Protein AF-A0A7S3K8J8-F1 (afdb_monomer)

Foldseek 3Di:
DPPPPDDLVVQLPQDQPPQDCVPQDDPLAQLVSQVVLCVSSVHDRDPQSHPPPPPPPPPPDDPDDDDPDPPDDDFAQEGEDELAAAHPVNLVSVLVRQQVYQHAEYEYYQRQQEPVNVVVSCVSVVVRPSYNYYYYYHHPHDDD

Radius of gyration: 17.25 Å; Cα contacts (8 Å, |Δi|>4): 173; chains: 1; bounding box: 33×32×59 Å

Mean predicted aligned error: 9.38 Å

pLDDT: mean 78.68, std 16.03, range [35.44, 92.69]

Organism: Euplotes crassus (NCBI:txid5936)

Solvent-accessible surface area (backbone atoms only — not comparable to full-atom values): 9056 Å² total; per-residue (Å²): 129,84,74,76,80,79,54,70,66,62,44,56,69,48,81,52,86,81,54,81,60,89,82,70,73,82,78,81,45,62,56,62,41,48,51,52,47,23,56,69,47,70,36,75,79,52,76,65,66,49,79,80,78,64,72,70,72,72,72,90,66,73,95,68,92,75,83,89,69,76,80,82,79,74,79,60,39,66,48,53,37,62,74,42,73,77,41,69,54,56,52,54,51,48,64,68,46,46,59,81,40,75,33,29,33,41,37,43,26,43,30,69,50,35,64,76,53,46,54,55,49,50,58,56,52,71,74,23,84,44,51,80,43,80,44,82,40,74,52,60,71,54,81,133

Secondary structure (DSSP, 8-state):
-------HHHHHTS--TT---TT----S-HHHHHHHHHHHTT-PPPGGGS------------S-----PPP------EEEEES----HHHHHHHHHHGGGSS--EEEEES----HHHHHHHHHHHHT-TT-SEEEEES------

Structure (mmCIF, N/CA/C/O backbone):
data_AF-A0A7S3K8J8-F1
#
_entry.id   AF-A0A7S3K8J8-F1
#
loop_
_atom_site.group_PDB
_atom_site.id
_atom_site.type_symbol
_atom_site.label_atom_id
_atom_site.label_alt_id
_atom_site.label_comp_id
_atom_site.label_asym_id
_atom_site.label_entity_id
_atom_site.label_seq_id
_atom_site.pdbx_PDB_ins_code
_atom_site.Cartn_x
_atom_site.Cartn_y
_atom_site.Cartn_z
_atom_site.occupancy
_atom_site.B_iso_or_equiv
_atom_site.auth_seq_id
_atom_site.auth_comp_id
_atom_site.auth_asym_id
_atom_site.auth_atom_id
_atom_site.pdbx_PDB_model_num
ATOM 1 N N . GLN A 1 1 ? 18.891 -9.559 17.160 1.00 35.44 1 GLN A N 1
ATOM 2 C CA . GLN A 1 1 ? 19.040 -10.140 15.808 1.00 35.44 1 GLN A CA 1
ATOM 3 C C . GLN A 1 1 ? 18.510 -9.127 14.805 1.00 35.44 1 GLN A C 1
ATOM 5 O O . GLN A 1 1 ? 17.353 -8.743 14.924 1.00 35.44 1 GLN A O 1
ATOM 10 N N . LEU A 1 2 ? 19.345 -8.652 13.875 1.00 40.50 2 LEU A N 1
ATOM 11 C CA . LEU A 1 2 ? 18.874 -7.877 12.722 1.00 40.50 2 LEU A CA 1
ATOM 12 C C . LEU A 1 2 ? 17.884 -8.773 11.968 1.00 40.50 2 LEU A C 1
ATOM 14 O O . LEU A 1 2 ? 18.288 -9.815 11.454 1.00 40.50 2 LEU A O 1
ATOM 18 N N . LYS A 1 3 ? 16.585 -8.441 12.002 1.00 47.81 3 LYS A N 1
ATOM 19 C CA . LYS A 1 3 ? 15.555 -9.151 11.226 1.00 47.81 3 LYS A CA 1
ATOM 20 C C . LYS A 1 3 ? 16.065 -9.219 9.788 1.00 47.81 3 LYS A C 1
ATOM 22 O O . LYS A 1 3 ? 16.313 -8.163 9.207 1.00 47.81 3 LYS A O 1
ATOM 27 N N . MET A 1 4 ? 16.260 -10.432 9.264 1.00 51.12 4 MET A N 1
ATOM 28 C CA . MET A 1 4 ? 16.664 -10.637 7.874 1.00 51.12 4 MET A CA 1
ATOM 29 C C . MET A 1 4 ? 15.755 -9.769 7.002 1.00 51.12 4 MET A C 1
ATOM 31 O O . MET A 1 4 ? 14.529 -9.809 7.149 1.00 51.12 4 MET A O 1
ATOM 35 N N . ILE A 1 5 ? 16.358 -8.899 6.194 1.00 57.72 5 ILE A N 1
ATOM 36 C CA . ILE A 1 5 ? 15.606 -8.084 5.249 1.00 57.72 5 ILE A CA 1
ATOM 37 C C . ILE A 1 5 ? 15.040 -9.079 4.242 1.00 57.72 5 ILE A C 1
ATOM 39 O O . ILE A 1 5 ? 15.778 -9.658 3.453 1.00 57.72 5 ILE A O 1
ATOM 43 N N . TRP A 1 6 ? 13.743 -9.335 4.367 1.00 65.62 6 TRP A N 1
ATOM 44 C CA . TRP A 1 6 ? 12.966 -10.174 3.469 1.00 65.62 6 TRP A CA 1
ATOM 45 C C . TRP A 1 6 ? 13.176 -9.765 2.007 1.00 65.62 6 TRP A C 1
ATOM 47 O O . TRP A 1 6 ? 13.344 -8.579 1.703 1.00 65.62 6 TRP A O 1
ATOM 57 N N . THR A 1 7 ? 13.168 -10.744 1.106 1.00 72.69 7 THR A N 1
ATOM 58 C CA . THR A 1 7 ? 13.390 -10.516 -0.323 1.00 72.69 7 THR A CA 1
ATOM 59 C C . THR A 1 7 ? 12.069 -10.453 -1.074 1.00 72.69 7 THR A C 1
ATOM 61 O O . THR A 1 7 ? 11.211 -11.300 -0.877 1.00 72.69 7 THR A O 1
ATOM 64 N N . PHE A 1 8 ? 11.936 -9.502 -2.006 1.00 73.44 8 PHE A N 1
ATOM 65 C CA . PHE A 1 8 ? 10.750 -9.299 -2.856 1.00 73.44 8 PHE A CA 1
ATOM 66 C C . PHE A 1 8 ? 10.078 -10.599 -3.346 1.00 73.44 8 PHE A C 1
ATOM 68 O O . PHE A 1 8 ? 8.857 -10.729 -3.369 1.00 73.44 8 PHE A O 1
ATOM 75 N N . GLN A 1 9 ? 10.904 -11.569 -3.733 1.00 80.12 9 GLN A N 1
ATOM 76 C CA . GLN A 1 9 ? 10.489 -12.840 -4.318 1.00 80.12 9 GLN A CA 1
ATOM 77 C C . GLN A 1 9 ? 9.763 -13.753 -3.318 1.00 80.12 9 GLN A C 1
ATOM 79 O O . GLN A 1 9 ? 8.873 -14.499 -3.717 1.00 80.12 9 GLN A O 1
ATOM 84 N N . GLU A 1 10 ? 10.101 -13.690 -2.028 1.00 82.94 10 GLU A N 1
ATOM 85 C CA . GLU A 1 10 ? 9.545 -14.577 -1.002 1.00 82.94 10 GLU A CA 1
ATOM 86 C C . GLU A 1 10 ? 8.048 -14.304 -0.759 1.00 82.94 10 GLU A C 1
ATOM 88 O O . GLU A 1 10 ? 7.240 -15.217 -0.874 1.00 82.94 10 GLU A O 1
ATOM 93 N N . ASN A 1 11 ? 7.634 -13.061 -0.500 1.00 83.50 11 ASN A N 1
ATOM 94 C CA . ASN A 1 11 ? 6.209 -12.667 -0.452 1.00 83.50 11 ASN A CA 1
ATOM 95 C C . ASN A 1 11 ? 5.536 -12.885 -1.795 1.00 83.50 11 ASN A C 1
ATOM 97 O O . ASN A 1 11 ? 4.427 -13.395 -1.774 1.00 83.50 11 ASN A O 1
ATOM 101 N N . ASP A 1 12 ? 6.137 -12.525 -2.935 1.00 84.62 12 ASP A N 1
ATOM 102 C CA . ASP A 1 12 ? 5.470 -12.699 -4.238 1.00 84.62 12 ASP A CA 1
ATOM 103 C C . ASP A 1 12 ? 5.152 -14.175 -4.542 1.00 84.62 12 AS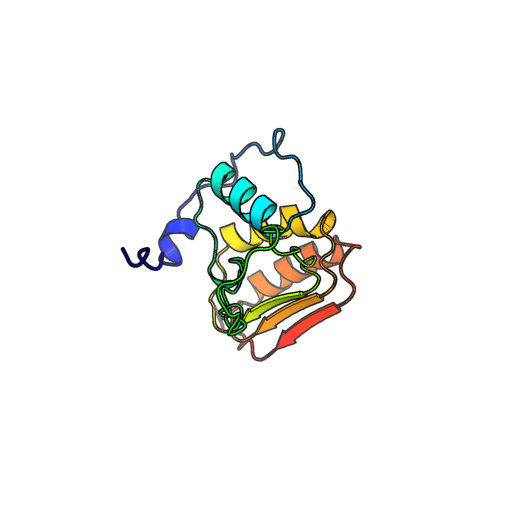P A C 1
ATOM 105 O O . ASP A 1 12 ? 4.197 -14.464 -5.264 1.00 84.62 12 ASP A O 1
ATOM 109 N N . SER A 1 13 ? 5.900 -15.111 -3.947 1.00 86.25 13 SER A N 1
ATOM 110 C CA . SER A 1 13 ? 5.641 -16.551 -4.058 1.00 86.25 13 SER A CA 1
ATOM 111 C C . SER A 1 13 ? 4.455 -17.051 -3.217 1.00 86.25 13 SER A C 1
ATOM 113 O O . SER A 1 13 ? 3.948 -18.146 -3.463 1.00 86.25 13 SER A O 1
ATOM 115 N N . VAL A 1 14 ? 3.974 -16.265 -2.245 1.00 86.88 14 VAL A N 1
ATOM 116 C CA . VAL A 1 14 ? 2.850 -16.652 -1.381 1.00 86.88 14 VAL A CA 1
ATOM 117 C C . VAL A 1 14 ? 1.528 -16.530 -2.144 1.00 86.88 14 VAL A C 1
ATOM 119 O O . VAL A 1 14 ? 1.183 -15.469 -2.674 1.00 86.88 14 VAL A O 1
ATOM 122 N N . ASN A 1 15 ? 0.736 -17.606 -2.160 1.00 86.88 15 ASN A N 1
ATOM 123 C CA . ASN A 1 15 ? -0.611 -17.579 -2.728 1.00 86.88 15 ASN A CA 1
ATOM 124 C C . ASN A 1 15 ? -1.598 -16.920 -1.752 1.00 86.88 15 ASN A C 1
ATOM 126 O O . ASN A 1 15 ? -2.117 -17.553 -0.837 1.00 86.88 15 ASN A O 1
ATOM 130 N N . THR A 1 16 ? -1.894 -15.642 -1.978 1.00 88.00 16 THR A N 1
ATOM 131 C CA . THR A 1 16 ? -2.850 -14.882 -1.161 1.00 88.00 16 THR A CA 1
ATOM 132 C C . THR A 1 16 ? -4.279 -14.910 -1.706 1.00 88.00 16 THR A C 1
ATOM 134 O O . THR A 1 16 ? -5.155 -14.255 -1.142 1.00 88.00 16 THR A O 1
ATOM 137 N N . ASN A 1 17 ? -4.549 -15.579 -2.832 1.00 84.44 17 ASN A N 1
ATOM 138 C CA . ASN A 1 17 ? -5.869 -15.554 -3.483 1.00 84.44 17 ASN A CA 1
ATOM 139 C C . ASN A 1 17 ? -6.925 -16.372 -2.739 1.00 84.44 17 ASN A C 1
ATOM 141 O O . ASN A 1 17 ? -8.101 -16.034 -2.809 1.00 84.44 17 ASN A O 1
ATOM 145 N N . GLU A 1 18 ? -6.497 -17.390 -2.002 1.00 82.50 18 GLU A N 1
ATOM 146 C CA . GLU A 1 18 ? -7.371 -18.296 -1.248 1.00 82.50 18 GLU A CA 1
ATOM 147 C C . GLU A 1 18 ? -7.548 -17.865 0.217 1.00 82.50 18 GLU A C 1
ATOM 149 O O . GLU A 1 18 ? -8.259 -18.509 0.987 1.00 82.50 18 GLU A O 1
ATOM 154 N N . VAL A 1 19 ? -6.910 -16.762 0.621 1.00 86.25 19 VAL A N 1
ATOM 155 C CA . VAL A 1 19 ? -6.955 -16.269 1.999 1.00 86.25 19 VAL A CA 1
ATOM 156 C C . VAL A 1 19 ? -8.327 -15.668 2.286 1.00 86.25 19 VAL A C 1
ATOM 158 O O . VAL A 1 19 ? -8.727 -14.669 1.688 1.00 86.25 19 VAL A O 1
ATOM 161 N N . ASN A 1 20 ? -9.027 -16.252 3.257 1.00 83.88 20 ASN A N 1
ATOM 162 C CA . ASN A 1 20 ? -10.288 -15.722 3.750 1.00 83.88 20 ASN A CA 1
ATOM 163 C C . ASN A 1 20 ? -10.043 -14.616 4.789 1.00 83.88 20 ASN A C 1
ATOM 165 O O . ASN A 1 20 ? -9.506 -14.864 5.868 1.00 83.88 20 ASN A O 1
ATOM 169 N N . LEU A 1 21 ? -10.482 -13.398 4.473 1.00 85.25 21 LEU A N 1
ATOM 170 C CA . LEU A 1 21 ? -10.341 -12.220 5.333 1.00 85.25 21 LEU A CA 1
ATOM 171 C C . LEU A 1 21 ? -11.603 -11.905 6.152 1.00 85.25 21 LEU A C 1
ATOM 173 O O . LEU A 1 21 ? -11.646 -10.874 6.815 1.00 85.25 21 LEU A O 1
ATOM 177 N N . ALA A 1 22 ? -12.617 -12.779 6.160 1.00 79.88 22 ALA A N 1
ATOM 178 C CA . ALA A 1 22 ? -13.898 -12.542 6.839 1.00 79.88 22 ALA A CA 1
ATOM 179 C C . ALA A 1 22 ? -13.784 -12.306 8.361 1.00 79.88 22 ALA A C 1
ATOM 181 O O . ALA A 1 22 ? -14.706 -11.769 8.965 1.00 79.88 22 ALA A O 1
ATOM 182 N N . GLY A 1 23 ? -12.663 -12.683 8.986 1.00 76.75 23 GLY A N 1
ATOM 183 C CA . GLY A 1 23 ? -12.386 -12.427 10.405 1.00 76.75 23 GLY A CA 1
ATOM 184 C C . GLY A 1 23 ? -11.583 -11.154 10.688 1.00 76.75 23 GLY A C 1
ATOM 185 O O . GLY A 1 23 ? -11.342 -10.832 11.850 1.00 76.75 23 GLY A O 1
ATOM 186 N N . PHE A 1 24 ? -11.128 -10.439 9.658 1.00 88.31 24 PHE A N 1
ATOM 187 C CA . PHE A 1 24 ? -10.333 -9.235 9.845 1.00 88.31 24 PHE A CA 1
ATOM 188 C C . PHE A 1 24 ? -11.228 -8.048 10.214 1.00 88.31 24 PHE A C 1
ATOM 190 O O . PHE A 1 24 ? -12.114 -7.662 9.453 1.00 88.31 24 PHE A O 1
ATOM 197 N N . LYS A 1 25 ? -10.965 -7.441 11.375 1.00 86.00 25 LYS A N 1
ATOM 198 C CA . LYS A 1 25 ? -11.607 -6.201 11.815 1.00 86.00 25 LYS A CA 1
ATOM 199 C C . LYS A 1 25 ? -10.543 -5.141 12.051 1.00 86.00 25 LYS A C 1
ATOM 201 O O . LYS A 1 25 ? -9.639 -5.351 12.856 1.00 86.00 25 LYS A O 1
ATOM 206 N N . GLN A 1 26 ? -10.677 -4.011 11.365 1.00 84.50 26 GLN A N 1
ATOM 207 C CA . GLN A 1 26 ? -9.760 -2.891 11.532 1.00 84.50 26 GLN A CA 1
ATOM 208 C C . GLN A 1 26 ? -9.871 -2.287 12.930 1.00 84.50 26 GLN A C 1
ATOM 210 O O . GLN A 1 26 ? -10.960 -2.154 13.495 1.00 84.50 26 GLN A O 1
ATOM 215 N N . THR A 1 27 ? -8.719 -1.920 13.476 1.00 87.38 27 THR A N 1
ATOM 216 C CA . THR A 1 27 ? -8.576 -1.287 14.789 1.00 87.38 27 THR A CA 1
ATOM 217 C C . THR A 1 27 ? -8.503 0.233 14.683 1.00 87.38 27 THR A C 1
ATOM 219 O O . THR A 1 27 ? -8.631 0.919 15.694 1.00 87.38 27 THR A O 1
ATOM 222 N N . GLY A 1 28 ? -8.278 0.764 13.475 1.00 83.25 28 GLY A N 1
ATOM 223 C CA . GLY A 1 28 ? -8.025 2.184 13.229 1.00 83.25 28 GLY A CA 1
ATOM 224 C C . GLY A 1 28 ? -6.559 2.573 13.439 1.00 83.25 28 GLY A C 1
ATOM 225 O O . GLY A 1 28 ? -6.149 3.670 13.060 1.00 83.25 28 GLY A O 1
ATOM 226 N N . ASN A 1 29 ? -5.740 1.671 13.988 1.00 87.50 29 ASN A N 1
ATOM 227 C CA . ASN A 1 29 ? -4.295 1.823 14.024 1.00 87.50 29 ASN A CA 1
ATOM 228 C C . ASN A 1 29 ? -3.697 1.175 12.772 1.00 87.50 29 ASN A C 1
ATOM 230 O O . ASN A 1 29 ? -3.554 -0.044 12.698 1.00 87.50 29 ASN A O 1
ATOM 234 N N . PHE A 1 30 ? -3.305 2.014 11.810 1.00 89.19 30 PHE A N 1
ATOM 235 C CA . PHE A 1 30 ? -2.811 1.577 10.503 1.00 89.19 30 PHE A CA 1
ATOM 236 C C . PHE A 1 30 ? -1.710 0.510 10.591 1.00 89.19 30 PHE A C 1
ATOM 238 O O . PHE A 1 30 ? -1.769 -0.486 9.880 1.00 89.19 30 PHE A O 1
ATOM 245 N N . HIS A 1 31 ? -0.727 0.672 11.481 1.00 90.19 31 HIS A N 1
ATOM 246 C CA . HIS A 1 31 ? 0.376 -0.286 11.587 1.00 90.19 31 HIS A CA 1
ATOM 247 C C . HIS A 1 31 ? -0.069 -1.627 12.179 1.00 90.19 31 HIS A C 1
ATOM 249 O O . HIS A 1 31 ? 0.339 -2.672 11.674 1.00 90.19 31 HIS A O 1
ATOM 255 N N . LYS A 1 32 ? -0.950 -1.618 13.189 1.00 91.00 32 LYS A N 1
ATOM 256 C CA . LYS A 1 32 ? -1.541 -2.857 13.726 1.00 91.00 32 LYS A CA 1
ATOM 257 C C . LYS A 1 32 ? -2.386 -3.569 12.672 1.00 91.00 32 LYS A C 1
ATOM 259 O O . LYS A 1 32 ? -2.324 -4.790 12.553 1.00 91.00 32 LYS A O 1
ATOM 264 N N . ASP A 1 33 ? -3.132 -2.803 11.885 1.00 91.81 33 ASP A N 1
ATOM 265 C CA . ASP A 1 33 ? -3.989 -3.328 10.826 1.00 91.81 33 ASP A CA 1
ATOM 266 C C . ASP A 1 33 ? -3.155 -3.933 9.678 1.00 91.81 33 ASP A C 1
ATOM 268 O O . ASP A 1 33 ? -3.476 -5.021 9.195 1.00 91.81 33 ASP A O 1
ATOM 272 N N . VAL A 1 34 ? -2.029 -3.302 9.313 1.00 92.50 34 VAL A N 1
ATOM 273 C CA . VAL A 1 34 ? -1.009 -3.862 8.404 1.00 92.50 34 VAL A CA 1
ATOM 274 C C . VAL A 1 34 ? -0.449 -5.176 8.936 1.00 92.50 34 VAL A C 1
ATOM 276 O O . VAL A 1 34 ? -0.421 -6.171 8.215 1.00 92.50 34 VAL A O 1
ATOM 279 N N . GLU A 1 35 ? -0.010 -5.217 10.191 1.00 92.31 35 GLU A N 1
ATOM 280 C CA . GLU A 1 35 ? 0.555 -6.436 10.772 1.00 92.31 35 GLU A CA 1
ATOM 281 C C . GLU A 1 35 ? -0.462 -7.580 10.803 1.00 92.31 35 GLU A C 1
ATOM 283 O O . GLU A 1 35 ? -0.139 -8.714 10.438 1.00 92.31 35 GLU A O 1
ATOM 288 N N . ALA A 1 36 ? -1.703 -7.281 11.185 1.00 92.69 36 ALA A N 1
ATOM 289 C CA . ALA A 1 36 ? -2.781 -8.255 11.241 1.00 92.69 36 ALA A CA 1
ATOM 290 C C . ALA A 1 36 ? -3.126 -8.814 9.853 1.00 92.69 36 ALA A C 1
ATOM 292 O O . ALA A 1 36 ? -3.219 -10.035 9.701 1.00 92.69 36 ALA A O 1
ATOM 293 N N . ILE A 1 37 ? -3.260 -7.964 8.829 1.00 92.50 37 ILE A N 1
ATOM 294 C CA . ILE A 1 37 ? -3.594 -8.443 7.484 1.00 92.50 37 ILE A CA 1
ATOM 295 C C . ILE A 1 37 ? -2.436 -9.210 6.842 1.00 92.50 37 ILE A C 1
ATOM 297 O O . ILE A 1 37 ? -2.662 -10.252 6.228 1.00 92.50 37 ILE A O 1
ATOM 301 N N . CYS A 1 38 ? -1.192 -8.762 7.039 1.00 91.81 38 CYS A N 1
ATOM 302 C CA . CYS A 1 38 ? -0.014 -9.477 6.556 1.00 91.81 38 CYS A CA 1
ATOM 303 C C . CYS A 1 38 ? 0.085 -10.864 7.202 1.00 91.81 38 CYS A C 1
ATOM 305 O O . CYS A 1 38 ? 0.341 -11.846 6.506 1.00 91.81 38 CYS A O 1
ATOM 307 N N . LYS A 1 39 ? -0.208 -10.972 8.506 1.00 91.75 39 LYS A N 1
ATOM 308 C CA . LYS A 1 39 ? -0.261 -12.257 9.214 1.00 91.75 39 LYS A CA 1
ATOM 309 C C . LYS A 1 39 ? -1.336 -13.186 8.644 1.00 91.75 39 LYS A C 1
ATOM 311 O O . LYS A 1 39 ? -1.053 -14.361 8.443 1.00 91.75 39 LYS A O 1
ATOM 316 N N . LEU A 1 40 ? -2.537 -12.677 8.358 1.00 91.94 40 LEU A N 1
ATOM 317 C CA . LEU A 1 40 ? -3.610 -13.471 7.739 1.00 91.94 40 LEU A CA 1
ATOM 318 C C . LEU A 1 40 ? -3.231 -13.951 6.334 1.00 91.94 40 LEU A C 1
ATOM 320 O O . LEU A 1 40 ? -3.489 -15.096 5.977 1.00 91.94 40 LEU A O 1
ATOM 324 N N . MET A 1 41 ? -2.577 -13.090 5.556 1.00 91.69 41 MET A N 1
ATOM 325 C CA . MET A 1 41 ? -2.098 -13.407 4.211 1.00 91.69 41 MET A CA 1
ATOM 326 C C . MET A 1 41 ? -0.817 -14.251 4.194 1.00 91.69 41 MET A C 1
ATOM 328 O O . MET A 1 41 ? -0.352 -14.606 3.116 1.00 91.69 41 MET A O 1
ATOM 332 N N . SER A 1 42 ? -0.249 -14.584 5.359 1.00 90.50 42 SER A N 1
ATOM 333 C CA . SER A 1 42 ? 1.038 -15.283 5.488 1.00 90.50 42 SER A CA 1
ATOM 334 C C . SER A 1 42 ? 2.182 -14.603 4.722 1.00 90.50 42 SER A C 1
ATOM 336 O O . SER A 1 42 ? 3.063 -15.268 4.184 1.00 90.50 42 SER A O 1
ATOM 338 N N . ILE A 1 43 ? 2.173 -13.268 4.681 1.00 91.12 43 ILE A N 1
ATOM 339 C CA . ILE A 1 43 ? 3.209 -12.441 4.045 1.00 91.12 43 ILE A CA 1
ATOM 340 C C . ILE A 1 43 ? 3.941 -11.615 5.104 1.00 91.12 43 ILE A C 1
ATOM 342 O O . ILE A 1 43 ? 3.408 -11.304 6.172 1.00 91.12 43 ILE A O 1
ATOM 346 N N . GLN A 1 44 ? 5.173 -11.215 4.811 1.00 89.69 44 GLN A N 1
ATOM 347 C CA . GLN A 1 44 ? 5.918 -10.294 5.657 1.00 89.69 44 GLN A CA 1
ATOM 348 C C . GLN A 1 44 ? 5.508 -8.844 5.417 1.00 89.69 44 GLN A C 1
ATOM 350 O O . GLN A 1 44 ? 5.263 -8.428 4.286 1.00 89.69 44 GLN A O 1
ATOM 355 N N . VAL A 1 45 ? 5.519 -8.044 6.487 1.00 89.62 45 VAL A N 1
ATOM 356 C CA . VAL A 1 45 ? 5.250 -6.606 6.395 1.00 89.62 45 VAL A CA 1
ATOM 357 C C . VAL A 1 45 ? 6.351 -5.916 5.599 1.00 89.62 45 VAL A C 1
ATOM 359 O O . VAL A 1 45 ? 7.525 -5.916 6.003 1.00 89.62 45 VAL A O 1
ATOM 362 N N . HIS A 1 46 ? 5.943 -5.277 4.509 1.00 87.69 46 HIS A N 1
ATOM 363 C CA . HIS A 1 46 ? 6.808 -4.499 3.639 1.00 87.69 46 HIS A CA 1
ATOM 364 C C . HIS A 1 46 ? 7.487 -3.344 4.395 1.00 87.69 46 HIS A C 1
ATOM 366 O O . HIS A 1 46 ? 6.810 -2.658 5.165 1.00 87.69 46 HIS A O 1
ATOM 372 N N . PRO A 1 47 ? 8.788 -3.062 4.172 1.00 84.69 47 PRO A N 1
ATOM 373 C CA . PRO A 1 47 ? 9.511 -2.011 4.893 1.00 84.69 47 PRO A CA 1
ATOM 374 C C . PRO A 1 47 ? 8.826 -0.639 4.856 1.00 84.69 47 PRO A C 1
ATOM 376 O O . PRO A 1 47 ? 8.738 0.019 5.886 1.00 84.69 47 PRO A O 1
ATOM 379 N N . ALA A 1 48 ? 8.257 -0.252 3.710 1.00 84.88 48 ALA A N 1
ATOM 380 C CA . ALA A 1 48 ? 7.545 1.023 3.554 1.00 84.88 48 ALA A CA 1
ATOM 381 C C . ALA A 1 48 ? 6.234 1.140 4.364 1.00 84.88 48 ALA A C 1
ATOM 383 O O . ALA A 1 48 ? 5.694 2.233 4.495 1.00 84.88 48 ALA A O 1
ATOM 384 N N . LEU A 1 49 ? 5.707 0.027 4.884 1.00 87.62 49 LEU A N 1
ATOM 385 C CA . LEU A 1 49 ? 4.497 0.000 5.714 1.00 87.62 49 LEU A CA 1
ATOM 386 C C . LEU A 1 49 ? 4.805 -0.164 7.208 1.00 87.62 49 LEU A C 1
ATOM 388 O O . LEU A 1 49 ? 3.900 -0.075 8.044 1.00 87.62 49 LEU A O 1
ATOM 392 N N . ARG A 1 50 ? 6.073 -0.405 7.557 1.00 85.12 50 ARG A N 1
ATOM 393 C CA . ARG A 1 50 ? 6.501 -0.476 8.953 1.00 85.12 50 ARG A CA 1
ATOM 394 C C . ARG A 1 50 ? 6.471 0.928 9.559 1.00 85.12 50 ARG A C 1
ATOM 396 O O . ARG A 1 50 ? 6.742 1.898 8.849 1.00 85.12 50 ARG A O 1
ATOM 403 N N . PRO A 1 51 ? 6.163 1.052 10.858 1.00 78.00 51 PRO A N 1
ATOM 404 C CA . PRO A 1 51 ? 6.340 2.317 11.550 1.00 78.00 51 PRO A CA 1
ATOM 405 C C . PRO A 1 51 ? 7.787 2.766 11.370 1.00 78.00 51 PRO A C 1
ATOM 407 O O . PRO A 1 51 ? 8.720 1.989 11.603 1.00 78.00 51 PRO A O 1
ATOM 410 N N . VAL A 1 52 ? 7.977 4.008 10.922 1.00 67.81 52 VAL A N 1
ATOM 411 C CA . VAL A 1 52 ? 9.318 4.575 10.900 1.00 67.81 52 VAL A CA 1
ATOM 412 C C . VAL A 1 52 ? 9.672 4.848 12.348 1.00 67.81 52 VAL A C 1
ATOM 414 O O . VAL A 1 52 ? 9.166 5.791 12.953 1.00 67.81 52 VAL A O 1
ATOM 417 N N . LEU A 1 53 ? 10.517 3.984 12.900 1.00 54.06 53 LEU A N 1
ATOM 418 C CA . LEU A 1 53 ? 11.224 4.230 14.144 1.00 54.06 53 LEU A CA 1
ATOM 419 C C . LEU A 1 53 ? 12.259 5.324 13.858 1.00 54.06 53 LEU A C 1
ATOM 421 O O . LEU A 1 53 ? 13.458 5.070 13.871 1.00 54.06 53 LEU A O 1
ATOM 425 N N . TRP A 1 54 ? 11.810 6.538 13.526 1.00 42.47 54 TRP A N 1
ATOM 426 C CA . TRP A 1 54 ? 12.617 7.683 13.905 1.00 42.47 54 TRP A CA 1
ATOM 427 C C . TRP A 1 54 ? 12.715 7.540 15.405 1.00 42.47 54 TRP A C 1
ATOM 429 O O . TRP A 1 54 ? 11.682 7.413 16.070 1.00 42.47 54 TRP A O 1
ATOM 439 N N . GLU A 1 55 ? 13.947 7.408 15.889 1.00 41.31 55 GLU A N 1
ATOM 440 C CA . GLU A 1 55 ? 14.267 7.632 17.282 1.00 41.31 55 GLU A CA 1
ATOM 441 C C . GLU A 1 55 ? 13.354 8.769 17.720 1.00 41.31 55 GLU A C 1
ATOM 443 O O . GLU A 1 55 ? 13.437 9.880 17.196 1.00 41.31 55 GLU A O 1
ATOM 448 N N . VAL A 1 56 ? 12.384 8.453 18.584 1.00 42.59 56 VAL A N 1
ATOM 449 C CA . VAL A 1 56 ? 11.879 9.462 19.499 1.00 42.59 56 VAL A CA 1
ATOM 450 C C . VAL A 1 56 ? 13.181 10.028 20.023 1.00 42.59 56 VAL A C 1
ATOM 452 O O . VAL A 1 56 ? 13.916 9.262 20.655 1.00 42.59 56 VAL A O 1
ATOM 455 N N . GLU A 1 57 ? 13.554 11.246 19.601 1.00 39.62 57 GLU A N 1
ATOM 456 C CA . GLU A 1 57 ? 14.633 11.993 20.232 1.00 39.62 57 GLU A CA 1
ATOM 457 C C . GLU A 1 57 ? 14.352 11.757 21.694 1.00 39.62 57 GLU A C 1
ATOM 459 O O . GLU A 1 57 ? 13.285 12.165 22.155 1.00 39.62 57 GLU A O 1
ATOM 464 N N . LYS A 1 58 ? 15.168 10.920 22.353 1.00 37.97 58 LYS A N 1
ATOM 465 C CA . LYS A 1 58 ? 14.976 10.652 23.767 1.00 37.97 58 LYS A CA 1
ATOM 466 C C . LYS A 1 58 ? 15.004 12.055 24.326 1.00 37.97 58 LYS A C 1
ATOM 468 O O . LYS A 1 58 ? 16.064 12.676 24.213 1.00 37.97 58 LYS A O 1
ATOM 473 N N . PRO A 1 59 ? 13.879 12.607 24.803 1.00 42.94 59 PRO A N 1
ATOM 474 C CA . PRO A 1 59 ? 13.997 13.891 25.427 1.00 42.94 59 PRO A CA 1
ATOM 475 C C . PRO A 1 59 ? 14.922 13.571 26.602 1.00 42.94 59 PRO A C 1
ATOM 477 O O . PRO A 1 59 ? 14.731 12.554 27.279 1.00 42.94 59 PRO A O 1
ATOM 480 N N . GLU A 1 60 ? 16.033 14.294 26.710 1.00 44.59 60 GLU A N 1
ATOM 481 C CA . GLU A 1 60 ? 16.952 14.176 27.835 1.00 44.59 60 GLU A CA 1
ATOM 482 C C . GLU A 1 60 ? 16.153 14.564 29.087 1.00 44.59 60 GLU A C 1
ATOM 484 O O . GLU A 1 60 ? 16.175 15.703 29.537 1.00 44.59 60 GLU A O 1
ATOM 489 N N . PHE A 1 61 ? 15.333 13.644 29.591 1.00 42.72 61 PHE A N 1
ATOM 490 C CA . PHE A 1 61 ? 14.565 13.817 30.803 1.00 42.72 61 PHE A CA 1
ATOM 491 C C . PHE A 1 61 ? 15.394 13.227 31.921 1.00 42.72 61 PHE A C 1
ATOM 493 O O . PHE A 1 61 ? 15.662 12.023 31.974 1.00 42.72 61 PHE A O 1
ATOM 500 N N . ASN A 1 62 ? 15.816 14.142 32.788 1.00 45.03 62 ASN A N 1
ATOM 501 C CA . ASN A 1 62 ? 16.241 13.858 34.140 1.00 45.03 62 ASN A CA 1
ATOM 502 C C . ASN A 1 62 ? 15.335 12.788 34.758 1.00 45.03 62 ASN A C 1
ATOM 504 O O . ASN A 1 62 ? 14.112 12.836 34.636 1.00 45.03 62 ASN A O 1
ATOM 508 N N . LEU A 1 63 ? 15.981 11.822 35.404 1.00 47.91 63 LEU A N 1
ATOM 509 C CA . LEU A 1 63 ? 15.370 10.763 36.194 1.00 47.91 63 LEU A CA 1
ATOM 510 C C . LEU A 1 63 ? 14.674 11.354 37.424 1.00 47.91 63 LEU A C 1
ATOM 512 O O . LEU A 1 63 ? 15.214 11.250 38.517 1.00 47.91 63 LEU A O 1
ATOM 516 N N . GLU A 1 64 ? 13.495 11.945 37.265 1.00 50.53 64 GLU A N 1
ATOM 517 C CA . GLU A 1 64 ? 12.549 12.117 38.366 1.00 50.53 64 GLU A CA 1
ATOM 518 C C . GLU A 1 64 ? 11.141 11.772 37.865 1.00 50.53 64 GLU A C 1
ATOM 520 O O . GLU A 1 64 ? 10.712 12.179 36.789 1.00 50.53 64 GLU A O 1
ATOM 525 N N . GLU A 1 65 ? 10.513 10.884 38.626 1.00 64.00 65 GLU A N 1
ATOM 526 C CA . GLU A 1 65 ? 9.241 10.195 38.429 1.00 64.00 65 GLU A CA 1
ATOM 527 C C . GLU A 1 65 ? 8.121 11.059 37.829 1.00 64.00 65 GLU A C 1
ATOM 529 O O . GLU A 1 65 ? 7.769 12.077 38.407 1.00 64.00 65 GLU A O 1
ATOM 534 N N . GLU A 1 66 ? 7.485 10.597 36.745 1.00 46.56 66 GLU A N 1
ATOM 535 C CA . GLU A 1 66 ? 6.049 10.807 36.505 1.00 46.56 66 GLU A CA 1
ATOM 536 C C . GLU A 1 66 ? 5.541 9.886 35.378 1.00 46.56 66 GLU A C 1
ATOM 538 O O . GLU A 1 66 ? 6.171 9.738 34.331 1.00 46.56 66 GLU A O 1
ATOM 543 N N . ASP A 1 67 ? 4.421 9.214 35.655 1.00 47.25 67 ASP A N 1
ATOM 544 C CA . ASP A 1 67 ? 3.579 8.373 34.795 1.00 47.25 67 ASP A CA 1
ATOM 545 C C . ASP A 1 67 ? 4.026 8.167 33.336 1.00 47.25 67 ASP A C 1
ATOM 547 O O . ASP A 1 67 ? 3.866 9.032 32.471 1.00 47.25 67 ASP A O 1
ATOM 551 N N . ALA A 1 68 ? 4.465 6.940 33.031 1.00 50.56 68 ALA A N 1
ATOM 552 C CA . ALA A 1 68 ? 4.688 6.451 31.674 1.00 50.56 68 ALA A CA 1
ATOM 553 C C . ALA A 1 68 ? 3.369 6.403 30.877 1.00 50.56 68 ALA A C 1
ATOM 555 O O . ALA A 1 68 ? 2.768 5.345 30.683 1.00 50.56 68 ALA A O 1
ATOM 556 N N . LYS A 1 69 ? 2.901 7.560 30.401 1.00 53.69 69 LYS A N 1
ATOM 557 C CA . LYS A 1 69 ? 1.866 7.643 29.372 1.00 53.69 69 LYS A CA 1
ATOM 558 C C . LYS A 1 69 ? 2.417 6.978 28.116 1.00 53.69 69 LYS A C 1
ATOM 560 O O . LYS A 1 69 ? 3.453 7.395 27.599 1.00 53.69 69 LYS A O 1
ATOM 565 N N . GLU A 1 70 ? 1.736 5.932 27.644 1.00 55.00 70 GLU A N 1
ATOM 566 C CA . GLU A 1 70 ? 2.042 5.332 26.346 1.00 55.00 70 GLU A CA 1
ATOM 567 C C . GLU A 1 70 ? 2.116 6.447 25.289 1.00 55.00 70 GLU A C 1
ATOM 569 O O . GLU A 1 70 ? 1.244 7.323 25.271 1.00 55.00 70 GLU A O 1
ATOM 574 N N . PRO A 1 71 ? 3.151 6.459 24.432 1.00 56.25 71 PRO A N 1
ATOM 575 C CA . PRO A 1 71 ? 3.308 7.504 23.434 1.00 56.25 71 PRO A CA 1
ATOM 576 C C . PRO A 1 71 ? 2.060 7.559 22.550 1.00 56.25 71 PRO A C 1
ATOM 578 O O . PRO A 1 71 ? 1.646 6.554 21.969 1.00 56.25 71 PRO A O 1
ATOM 581 N N . GLU A 1 72 ? 1.458 8.744 22.456 1.00 59.09 72 GLU A N 1
ATOM 582 C CA . GLU A 1 72 ? 0.246 8.970 21.676 1.00 59.09 72 GLU A CA 1
ATOM 583 C C . GLU A 1 72 ? 0.528 8.680 20.194 1.00 59.09 72 GLU A C 1
ATOM 585 O O . GLU A 1 72 ? 1.256 9.404 19.506 1.00 59.09 72 GLU A O 1
ATOM 590 N N . VAL A 1 73 ? -0.017 7.568 19.697 1.00 65.62 73 VAL A N 1
ATOM 591 C CA . VAL A 1 73 ? 0.171 7.142 18.309 1.00 65.62 73 VAL A CA 1
ATOM 592 C C . VAL A 1 73 ? -0.634 8.067 17.404 1.00 65.62 73 VAL A C 1
ATOM 594 O O . VAL A 1 73 ? -1.852 7.932 17.279 1.00 65.62 73 VAL A O 1
ATOM 597 N N . LYS A 1 74 ? 0.051 9.004 16.741 1.00 74.56 74 LYS A N 1
ATOM 598 C CA . LYS A 1 74 ? -0.575 9.872 15.738 1.00 74.56 74 LYS A CA 1
ATOM 599 C C . LYS A 1 74 ? -1.170 9.029 14.598 1.00 74.56 74 LYS A C 1
ATOM 601 O O . LYS A 1 74 ? -0.520 8.086 14.136 1.00 74.56 74 LYS A O 1
ATOM 606 N N . PRO A 1 75 ? -2.374 9.367 14.103 1.00 82.75 75 PRO A N 1
ATOM 607 C CA . PRO A 1 75 ? -2.982 8.659 12.985 1.00 82.75 75 PRO A CA 1
ATOM 608 C C . PRO A 1 75 ? -2.121 8.780 11.724 1.00 82.75 75 PRO A C 1
ATOM 610 O O . PRO A 1 75 ? -1.657 9.865 11.368 1.00 82.75 75 PRO A O 1
ATOM 613 N N . VAL A 1 76 ? -1.939 7.665 11.014 1.00 86.88 76 VAL A N 1
ATOM 614 C CA . VAL A 1 76 ? -1.206 7.644 9.743 1.00 86.88 76 VAL A CA 1
ATOM 615 C C . VAL A 1 76 ? -2.105 8.210 8.647 1.00 86.88 76 VAL A C 1
ATOM 617 O O . VAL A 1 76 ? -3.010 7.539 8.162 1.00 86.88 76 VAL A O 1
ATOM 620 N N . THR A 1 77 ? -1.860 9.458 8.256 1.00 90.50 77 THR A N 1
ATOM 621 C CA . THR A 1 77 ? -2.603 10.139 7.181 1.00 90.50 77 THR A CA 1
ATOM 622 C C . THR A 1 77 ? -1.875 10.101 5.836 1.00 90.50 77 THR A C 1
ATOM 624 O O . THR A 1 77 ? -2.495 10.318 4.792 1.00 90.50 77 THR A O 1
ATOM 627 N N . VAL A 1 78 ? -0.572 9.800 5.842 1.00 90.56 78 VAL A N 1
ATOM 628 C CA . VAL A 1 78 ? 0.293 9.770 4.657 1.00 90.56 78 VAL A CA 1
ATOM 629 C C . VAL A 1 78 ? 1.077 8.464 4.623 1.00 90.56 78 VAL A C 1
ATOM 631 O O . VAL A 1 78 ? 1.813 8.164 5.561 1.00 90.56 78 VAL A O 1
ATOM 634 N N . VAL A 1 79 ? 0.980 7.725 3.519 1.00 90.25 79 VAL A N 1
ATOM 635 C CA . VAL A 1 79 ? 1.780 6.518 3.269 1.00 90.25 79 VAL A CA 1
ATOM 636 C C . VAL A 1 79 ? 2.732 6.780 2.109 1.00 90.25 79 VAL A C 1
ATOM 638 O O . VAL A 1 79 ? 2.324 7.268 1.054 1.00 90.25 79 VAL A O 1
ATOM 641 N N . LYS A 1 80 ? 4.018 6.479 2.305 1.00 90.56 80 LYS A N 1
ATOM 642 C CA . LYS A 1 80 ? 5.069 6.712 1.309 1.00 90.56 80 LYS A CA 1
ATOM 643 C C . LYS A 1 80 ? 5.778 5.407 0.983 1.00 90.56 80 LYS A C 1
ATOM 645 O O . LYS A 1 80 ? 6.465 4.842 1.827 1.00 90.56 80 LYS A O 1
ATOM 650 N N . PHE A 1 81 ? 5.680 4.983 -0.264 1.00 89.19 81 PHE A N 1
ATOM 651 C CA . PHE A 1 81 ? 6.545 3.971 -0.838 1.00 89.19 81 PHE A CA 1
ATOM 652 C C . PHE A 1 81 ? 7.680 4.690 -1.555 1.00 89.19 81 PHE A C 1
ATOM 654 O O . PHE A 1 81 ? 7.522 5.126 -2.687 1.00 89.19 81 PHE A O 1
ATOM 661 N N . GLU A 1 82 ? 8.830 4.849 -0.911 1.00 87.12 82 GLU A N 1
ATOM 662 C CA . GLU A 1 82 ? 9.977 5.544 -1.505 1.00 87.12 82 GLU A CA 1
ATOM 663 C C . GLU A 1 82 ? 11.176 4.609 -1.618 1.00 87.12 82 GLU A C 1
ATOM 665 O O . GLU A 1 82 ? 11.573 4.030 -0.613 1.00 87.12 82 GLU A O 1
ATOM 670 N N . ARG A 1 83 ? 11.757 4.461 -2.818 1.00 82.94 83 ARG A N 1
ATOM 671 C CA . ARG A 1 83 ? 12.963 3.644 -3.092 1.00 82.94 83 ARG A CA 1
ATOM 672 C C . ARG A 1 83 ? 12.832 2.157 -2.738 1.00 82.94 83 ARG A C 1
ATOM 674 O O . ARG A 1 83 ? 13.830 1.446 -2.670 1.00 82.94 83 ARG A O 1
ATOM 681 N N . HIS A 1 84 ? 11.612 1.683 -2.515 1.00 79.19 84 HIS A N 1
ATOM 682 C CA . HIS A 1 84 ? 11.322 0.277 -2.269 1.00 79.19 84 HIS A CA 1
ATOM 683 C C . HIS A 1 84 ? 10.532 -0.279 -3.448 1.00 79.19 84 HIS A C 1
ATOM 685 O O . HIS A 1 84 ? 9.524 0.310 -3.839 1.00 79.19 84 HIS A O 1
ATOM 691 N N . ARG A 1 85 ? 10.956 -1.418 -3.998 1.00 82.44 85 ARG A N 1
ATOM 692 C CA . ARG A 1 85 ? 10.139 -2.159 -4.962 1.00 82.44 85 ARG A CA 1
ATOM 693 C C . ARG A 1 85 ? 8.932 -2.745 -4.239 1.00 82.44 85 ARG A C 1
ATOM 695 O O . ARG A 1 85 ? 9.116 -3.362 -3.198 1.00 82.44 85 ARG A O 1
ATOM 702 N N . ILE A 1 86 ? 7.735 -2.577 -4.794 1.00 84.50 86 ILE A N 1
ATOM 703 C CA . ILE A 1 86 ? 6.493 -3.002 -4.138 1.00 84.50 86 ILE A CA 1
ATOM 704 C C . ILE A 1 86 ? 5.969 -4.272 -4.793 1.00 84.50 86 ILE A C 1
ATOM 706 O O . ILE A 1 86 ? 5.744 -4.306 -6.004 1.00 84.50 86 ILE A O 1
ATOM 710 N N . ASP A 1 87 ? 5.821 -5.325 -3.995 1.00 86.75 87 ASP A N 1
ATOM 711 C CA . ASP A 1 87 ? 5.364 -6.637 -4.452 1.00 86.75 87 ASP A CA 1
ATOM 712 C C . ASP A 1 87 ? 3.835 -6.711 -4.540 1.00 86.75 87 ASP A C 1
ATOM 714 O O . ASP A 1 87 ? 3.107 -5.884 -3.972 1.00 86.75 87 ASP A O 1
ATOM 718 N N . LYS A 1 88 ? 3.331 -7.693 -5.292 1.00 87.56 88 LYS A N 1
ATOM 719 C CA . LYS A 1 88 ? 1.895 -7.832 -5.567 1.00 87.56 88 LYS A CA 1
ATOM 720 C C . LYS A 1 88 ? 1.106 -8.031 -4.274 1.00 87.56 88 LYS A C 1
ATOM 722 O O . LYS A 1 88 ? 0.007 -7.490 -4.129 1.00 87.56 88 LYS A O 1
ATOM 727 N N . ASN A 1 89 ? 1.648 -8.809 -3.345 1.00 90.38 89 ASN A N 1
ATOM 728 C CA . ASN A 1 89 ? 0.969 -9.155 -2.104 1.00 90.38 89 ASN A CA 1
ATOM 729 C C . ASN A 1 89 ? 0.957 -7.984 -1.117 1.00 90.38 89 ASN A C 1
ATOM 731 O O . ASN A 1 89 ? -0.069 -7.740 -0.479 1.00 90.38 89 ASN A O 1
ATOM 735 N N . THR A 1 90 ? 2.018 -7.178 -1.082 1.00 89.69 90 THR A N 1
ATOM 736 C CA . THR A 1 90 ? 2.036 -5.892 -0.375 1.00 89.69 90 THR A CA 1
ATOM 737 C C . THR A 1 90 ? 0.949 -4.954 -0.890 1.00 89.69 90 THR A C 1
ATOM 739 O O . THR A 1 90 ? 0.197 -4.400 -0.088 1.00 89.69 90 THR A O 1
ATOM 742 N N . MET A 1 91 ? 0.808 -4.802 -2.212 1.00 89.50 91 MET A N 1
ATOM 743 C CA . MET A 1 91 ? -0.257 -3.973 -2.790 1.00 89.50 91 MET A CA 1
ATOM 744 C C . MET A 1 91 ? -1.651 -4.490 -2.417 1.00 89.50 91 MET A C 1
ATOM 746 O O . MET A 1 91 ? -2.528 -3.703 -2.063 1.00 89.50 91 MET A O 1
ATOM 750 N N . LYS A 1 92 ? -1.852 -5.812 -2.432 1.00 89.81 92 LYS A N 1
ATOM 751 C CA . LYS A 1 92 ? -3.128 -6.439 -2.059 1.00 89.81 92 LYS A CA 1
ATOM 752 C C . LYS A 1 92 ? -3.511 -6.166 -0.603 1.00 89.81 92 LYS A C 1
ATOM 754 O O . LYS A 1 92 ? -4.661 -5.814 -0.333 1.00 89.81 92 LYS A O 1
ATOM 759 N N . ALA A 1 93 ? -2.556 -6.315 0.314 1.00 90.88 93 ALA A N 1
ATOM 760 C CA . ALA A 1 93 ? -2.735 -5.988 1.724 1.00 90.88 93 ALA A CA 1
ATOM 761 C C . ALA A 1 93 ? -3.055 -4.499 1.903 1.00 90.88 93 ALA A C 1
ATOM 763 O O . ALA A 1 93 ? -4.040 -4.145 2.544 1.00 90.88 93 ALA A O 1
ATOM 764 N N . PHE A 1 94 ? -2.273 -3.625 1.268 1.00 91.44 94 PHE A N 1
ATOM 765 C CA . PHE A 1 94 ? -2.463 -2.180 1.329 1.00 91.44 94 PHE A CA 1
ATOM 766 C C . PHE A 1 94 ? -3.859 -1.746 0.856 1.00 91.44 94 PHE A C 1
ATOM 768 O O . PHE A 1 94 ? -4.541 -0.998 1.559 1.00 91.44 94 PHE A O 1
ATOM 775 N N . PHE A 1 95 ? -4.328 -2.262 -0.282 1.00 90.62 95 PHE A N 1
ATOM 776 C CA . PHE A 1 95 ? -5.643 -1.918 -0.829 1.00 90.62 95 PHE A CA 1
ATOM 777 C C . PHE A 1 95 ? -6.826 -2.478 -0.040 1.00 90.62 95 PHE A C 1
ATOM 779 O O . PHE A 1 95 ? -7.917 -1.926 -0.131 1.00 90.62 95 PHE A O 1
ATOM 786 N N . HIS A 1 96 ? -6.630 -3.508 0.783 1.00 89.31 96 HIS A N 1
ATOM 787 C CA . HIS A 1 96 ? -7.659 -3.928 1.739 1.00 89.31 96 HIS A CA 1
ATOM 788 C C . HIS A 1 96 ? -7.806 -2.962 2.918 1.00 89.31 96 HIS A C 1
ATOM 790 O O . HIS A 1 96 ? -8.885 -2.846 3.496 1.00 89.31 96 HIS A O 1
ATOM 796 N N . LEU A 1 97 ? -6.725 -2.282 3.298 1.00 89.62 97 LEU A N 1
ATOM 797 C CA . LEU A 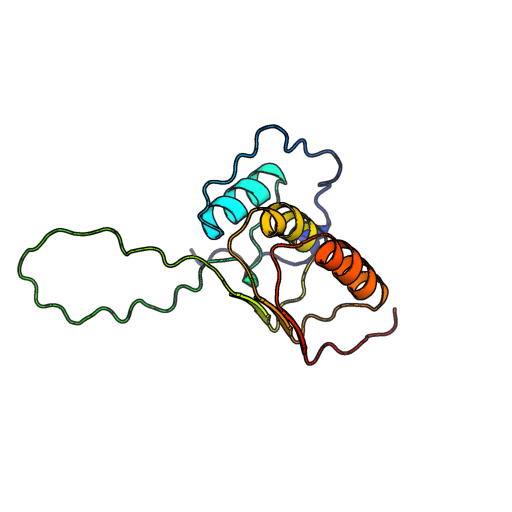1 97 ? -6.707 -1.416 4.475 1.00 89.62 97 LEU A CA 1
ATOM 798 C C . LEU A 1 97 ? -7.188 -0.007 4.159 1.00 89.62 97 LEU A C 1
ATOM 800 O O . LEU A 1 97 ? -7.991 0.572 4.889 1.00 89.62 97 LEU A O 1
ATOM 804 N N . ILE A 1 98 ? -6.691 0.520 3.046 1.00 89.25 98 ILE A N 1
ATOM 805 C CA . ILE A 1 98 ? -6.835 1.909 2.627 1.00 89.25 98 ILE A CA 1
ATOM 806 C C . ILE A 1 98 ? -8.284 2.436 2.657 1.00 89.25 98 ILE A C 1
ATOM 808 O O . ILE A 1 98 ? -8.476 3.491 3.267 1.00 89.25 98 ILE A O 1
ATOM 812 N N . PRO A 1 99 ? -9.308 1.727 2.133 1.00 87.19 99 PRO A N 1
ATOM 813 C CA . PRO A 1 99 ? -10.690 2.226 2.088 1.00 87.19 99 PRO A CA 1
ATOM 814 C C . PRO A 1 99 ? -11.321 2.566 3.437 1.00 87.19 99 PRO A C 1
ATOM 816 O O . PRO A 1 99 ? -12.195 3.425 3.503 1.00 87.19 99 PRO A O 1
ATOM 819 N N . GLN A 1 100 ? -10.890 1.903 4.505 1.00 84.06 100 GLN A N 1
ATOM 820 C CA . GLN A 1 100 ? -11.430 2.084 5.856 1.00 84.06 100 GLN A CA 1
ATOM 821 C C . GLN A 1 100 ? -10.440 2.824 6.775 1.00 84.06 100 GLN A C 1
ATOM 823 O O . GLN A 1 100 ? -10.740 3.097 7.936 1.00 84.06 100 GLN A O 1
ATOM 828 N N . SER A 1 101 ? -9.271 3.195 6.247 1.00 87.19 101 SER A N 1
ATOM 829 C CA . SER A 1 101 ? -8.246 3.926 6.983 1.00 87.19 101 SER A CA 1
ATOM 830 C C . SER A 1 101 ? -8.470 5.447 6.972 1.00 87.19 101 SER A C 1
ATOM 832 O O . SER A 1 101 ? -9.222 6.010 6.171 1.00 87.19 101 SER A O 1
ATOM 834 N N . VAL A 1 102 ? -7.742 6.143 7.846 1.00 89.06 102 VAL A N 1
ATOM 835 C CA . VAL A 1 102 ? -7.647 7.615 7.862 1.00 89.06 102 VAL A CA 1
ATOM 836 C C . VAL A 1 102 ? -6.577 8.158 6.906 1.00 89.06 102 VAL A C 1
ATOM 838 O O . VAL A 1 102 ? -6.344 9.367 6.868 1.00 89.06 102 VAL A O 1
ATOM 841 N N . VAL A 1 103 ? -5.926 7.288 6.126 1.00 90.81 103 VAL A N 1
ATOM 842 C CA . VAL A 1 103 ? -4.945 7.696 5.118 1.00 90.81 103 VAL A CA 1
ATOM 843 C C . VAL A 1 103 ? -5.650 8.540 4.057 1.00 90.81 103 VAL A C 1
ATOM 845 O O . VAL A 1 103 ? -6.698 8.163 3.536 1.00 90.81 103 VAL A O 1
ATOM 848 N N . ARG A 1 104 ? -5.070 9.701 3.749 1.00 92.12 104 ARG A N 1
ATOM 849 C CA . ARG A 1 104 ? -5.550 10.647 2.729 1.00 92.12 104 ARG A CA 1
ATOM 850 C C . ARG A 1 104 ? -4.578 10.788 1.568 1.00 92.12 104 ARG A C 1
ATOM 852 O O . ARG A 1 104 ? -5.010 11.036 0.443 1.00 92.12 104 ARG A O 1
ATOM 859 N N . THR A 1 105 ? -3.290 10.577 1.833 1.00 92.12 105 THR A N 1
ATOM 860 C CA . THR A 1 105 ? -2.227 10.760 0.847 1.00 92.12 105 THR A CA 1
ATOM 861 C C . THR A 1 105 ? -1.414 9.488 0.668 1.00 92.12 105 THR A C 1
ATOM 863 O O . THR A 1 105 ? -0.896 8.937 1.641 1.00 92.12 105 THR A O 1
ATOM 866 N N . VAL A 1 106 ? -1.224 9.068 -0.581 1.00 92.56 106 VAL A N 1
ATOM 867 C CA . VAL A 1 106 ? -0.307 7.977 -0.937 1.00 92.56 106 VAL A CA 1
ATOM 868 C C . VAL A 1 106 ? 0.734 8.499 -1.915 1.00 92.56 106 VAL A C 1
ATOM 870 O O . VAL A 1 106 ? 0.389 9.119 -2.919 1.00 92.56 106 VAL A O 1
ATOM 873 N N . LYS A 1 107 ? 2.015 8.265 -1.626 1.00 92.50 107 LYS A N 1
ATOM 874 C CA . LYS A 1 107 ? 3.123 8.612 -2.521 1.00 92.50 107 LYS A CA 1
ATOM 875 C C . LYS A 1 107 ? 3.870 7.357 -2.946 1.0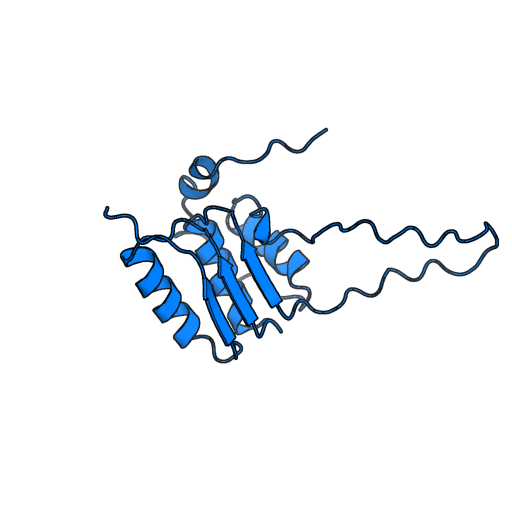0 92.50 107 LYS A C 1
ATOM 877 O O . LYS A 1 107 ? 4.403 6.648 -2.098 1.00 92.50 107 LYS A O 1
ATOM 882 N N . PHE A 1 108 ? 3.965 7.155 -4.251 1.00 91.88 108 PHE A N 1
ATOM 883 C CA . PHE A 1 108 ? 4.820 6.171 -4.897 1.00 91.88 108 PHE A CA 1
ATOM 884 C C . PHE A 1 108 ? 6.009 6.905 -5.517 1.00 91.88 108 PHE A C 1
ATOM 886 O O . PHE A 1 108 ? 5.826 7.734 -6.407 1.00 91.88 108 PHE A O 1
ATOM 893 N N . SER A 1 109 ? 7.220 6.645 -5.029 1.00 90.62 109 SER A N 1
ATOM 894 C CA . SER A 1 109 ? 8.456 7.246 -5.521 1.00 90.62 109 SER A CA 1
ATOM 895 C C . SER A 1 109 ? 9.549 6.213 -5.762 1.00 90.62 109 SER A C 1
ATOM 897 O O . SER A 1 109 ? 9.957 5.517 -4.829 1.00 90.62 109 SER A O 1
ATOM 899 N N . ASN A 1 110 ? 10.075 6.158 -6.989 1.00 87.50 110 ASN A N 1
ATOM 900 C CA . ASN A 1 110 ? 11.184 5.274 -7.362 1.00 87.50 110 ASN A CA 1
ATOM 901 C C . ASN A 1 110 ? 10.944 3.806 -6.947 1.00 87.50 110 ASN A C 1
ATOM 903 O O . ASN A 1 110 ? 11.762 3.187 -6.262 1.00 87.50 110 ASN A O 1
ATOM 907 N N . ASN A 1 111 ? 9.771 3.272 -7.299 1.00 85.88 111 ASN A N 1
ATOM 908 C CA . ASN A 1 111 ? 9.334 1.929 -6.902 1.00 85.88 111 ASN A CA 1
ATOM 909 C C . ASN A 1 111 ? 9.485 0.878 -8.012 1.00 85.88 111 ASN A C 1
ATOM 911 O O . ASN A 1 111 ? 9.249 -0.302 -7.760 1.00 85.88 111 ASN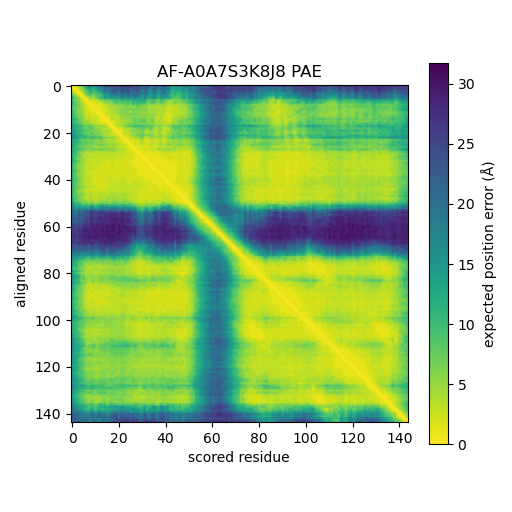 A O 1
ATOM 915 N N . GLY A 1 112 ? 9.859 1.287 -9.231 1.00 79.94 112 GLY A N 1
ATOM 916 C CA . GLY A 1 112 ? 9.975 0.390 -10.386 1.00 79.94 112 GLY A CA 1
ATOM 917 C C . GLY A 1 112 ? 8.637 -0.214 -10.830 1.00 79.94 112 GLY A C 1
ATOM 918 O O . GLY A 1 112 ? 8.592 -1.381 -11.206 1.00 79.94 112 GLY A O 1
ATOM 919 N N . ILE A 1 113 ? 7.554 0.565 -10.736 1.00 84.12 113 ILE A N 1
ATOM 920 C CA . ILE A 1 113 ? 6.199 0.161 -11.137 1.00 84.12 113 ILE A CA 1
ATOM 921 C C . ILE A 1 113 ? 6.131 0.049 -12.668 1.00 84.12 113 ILE A C 1
ATOM 923 O O . ILE A 1 113 ? 6.461 1.003 -13.374 1.00 84.12 113 ILE A O 1
ATOM 927 N N . THR A 1 114 ? 5.687 -1.100 -13.185 1.00 83.44 114 THR A N 1
ATOM 928 C CA . THR A 1 114 ? 5.434 -1.290 -14.626 1.00 83.44 114 THR A CA 1
ATOM 929 C C . THR A 1 114 ? 4.115 -0.628 -15.052 1.00 83.44 114 THR A C 1
ATOM 931 O O . THR A 1 114 ? 3.243 -0.421 -14.203 1.00 83.44 114 THR A O 1
ATOM 934 N N . PRO A 1 115 ? 3.890 -0.338 -16.350 1.00 83.75 115 PRO A N 1
ATOM 935 C CA . PRO A 1 115 ? 2.613 0.215 -16.820 1.00 83.75 115 PRO A CA 1
ATOM 936 C C . PRO A 1 115 ? 1.387 -0.616 -16.394 1.00 83.75 115 PRO A C 1
ATOM 938 O O . PRO A 1 115 ? 0.425 -0.077 -15.860 1.00 83.75 115 PRO A O 1
ATOM 941 N N . SER A 1 116 ? 1.466 -1.947 -16.509 1.00 84.56 116 SER A N 1
ATOM 942 C CA . SER A 1 116 ? 0.399 -2.868 -16.079 1.00 84.56 1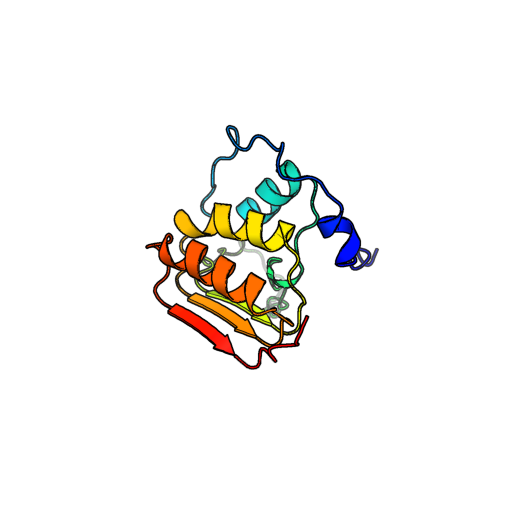16 SER A CA 1
ATOM 943 C C . SER A 1 116 ? 0.107 -2.788 -14.575 1.00 84.56 116 SER A C 1
ATOM 945 O O . SER A 1 116 ? -1.041 -2.896 -14.140 1.00 84.56 116 SER A O 1
ATOM 947 N N . GLN A 1 117 ? 1.141 -2.593 -13.751 1.00 85.12 117 GLN A N 1
ATOM 948 C CA . GLN A 1 117 ? 0.958 -2.370 -12.318 1.00 85.12 117 GLN A CA 1
ATOM 949 C C . GLN A 1 117 ? 0.339 -0.999 -12.046 1.00 85.12 117 GLN A C 1
ATOM 951 O O . GLN A 1 117 ? -0.546 -0.900 -11.202 1.00 85.12 117 GLN A O 1
ATOM 956 N N . PHE A 1 118 ? 0.776 0.038 -12.761 1.00 87.56 118 PHE A N 1
ATOM 957 C CA . PHE A 1 118 ? 0.261 1.396 -12.621 1.00 87.56 118 PHE A CA 1
ATOM 958 C C . PHE A 1 118 ? -1.249 1.466 -12.879 1.00 87.56 118 PHE A C 1
ATOM 960 O O . PHE A 1 118 ? -1.975 1.988 -12.035 1.00 87.56 118 PHE A O 1
ATOM 967 N N . ASP A 1 119 ? -1.736 0.858 -13.963 1.00 87.75 119 ASP A N 1
ATOM 968 C CA . ASP A 1 119 ? -3.166 0.850 -14.296 1.00 87.75 119 ASP A CA 1
ATOM 969 C C . ASP A 1 119 ? -4.007 0.173 -13.203 1.00 87.75 119 ASP A C 1
ATOM 971 O O . ASP A 1 119 ? -5.011 0.721 -12.746 1.00 87.75 119 ASP A O 1
ATOM 975 N N . LYS A 1 120 ? -3.550 -0.980 -12.695 1.00 87.75 120 LYS A N 1
ATOM 976 C CA . LYS A 1 120 ? -4.216 -1.696 -11.590 1.00 87.75 120 LYS A CA 1
ATOM 977 C C . LYS A 1 120 ? -4.211 -0.897 -10.292 1.00 87.75 120 LYS A C 1
ATOM 979 O O . LYS A 1 120 ? -5.166 -0.952 -9.519 1.00 87.75 120 LYS A O 1
ATOM 984 N N . ILE A 1 121 ? -3.121 -0.176 -10.027 1.00 89.00 121 ILE A N 1
ATOM 985 C CA . ILE A 1 121 ? -3.028 0.710 -8.869 1.00 89.00 121 ILE A CA 1
ATOM 986 C C . ILE A 1 121 ? -4.063 1.826 -9.004 1.00 89.00 121 ILE A C 1
ATOM 988 O O . ILE A 1 121 ? -4.806 2.070 -8.058 1.00 89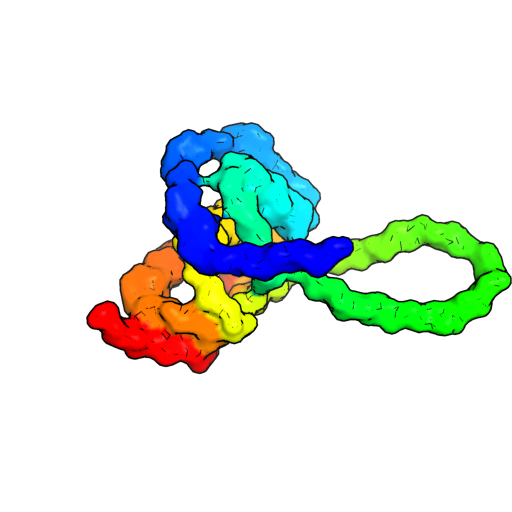.00 121 ILE A O 1
ATOM 992 N N . LEU A 1 122 ? -4.146 2.478 -10.165 1.00 88.06 122 LEU A N 1
ATOM 993 C CA . LEU A 1 122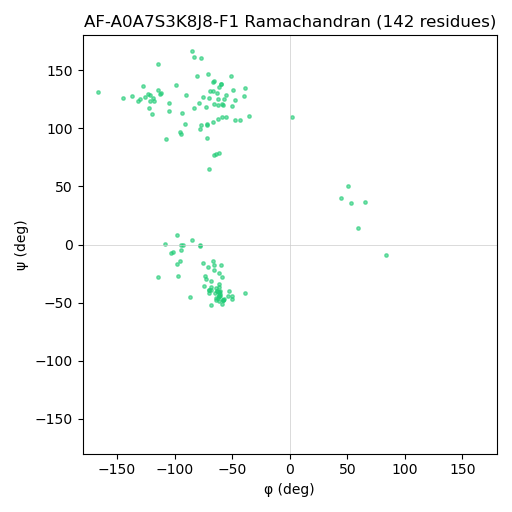 ? -5.126 3.534 -10.403 1.00 88.06 122 LEU A CA 1
ATOM 994 C C . LEU A 1 122 ? -6.563 3.033 -10.256 1.00 88.06 122 LEU A C 1
ATOM 996 O O . LEU A 1 122 ? -7.359 3.708 -9.610 1.00 88.06 122 LEU A O 1
ATOM 1000 N N . GLU A 1 123 ? -6.883 1.851 -10.782 1.00 88.50 123 GLU A N 1
ATOM 1001 C CA . GLU A 1 123 ? -8.214 1.250 -10.654 1.00 88.50 123 GLU A CA 1
ATOM 1002 C C . GLU A 1 123 ? -8.614 1.060 -9.181 1.00 88.50 123 GLU A C 1
ATOM 1004 O O . GLU A 1 123 ? -9.688 1.498 -8.763 1.00 8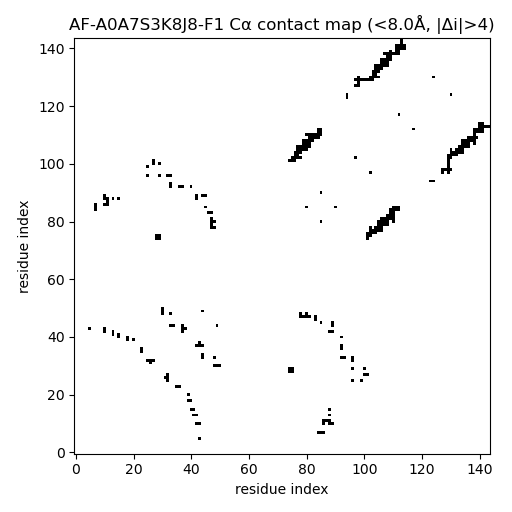8.50 123 GLU A O 1
ATOM 1009 N N . HIS A 1 124 ? -7.725 0.490 -8.362 1.00 87.50 124 HIS A N 1
ATOM 1010 C CA . HIS A 1 124 ? -7.974 0.317 -6.928 1.00 87.50 124 HIS A CA 1
ATOM 1011 C C . HIS A 1 124 ? -8.079 1.647 -6.173 1.00 87.50 124 HIS A C 1
ATOM 1013 O O . HIS A 1 124 ? -8.943 1.814 -5.307 1.00 87.50 124 HIS A O 1
ATOM 1019 N N . LEU A 1 125 ? -7.206 2.606 -6.483 1.00 86.31 125 LEU A N 1
ATOM 1020 C CA . LEU A 1 125 ? -7.206 3.910 -5.822 1.00 86.31 125 LEU A CA 1
ATOM 1021 C C . LEU A 1 125 ? -8.449 4.728 -6.187 1.00 86.31 125 LEU A C 1
ATOM 1023 O O . LEU A 1 125 ? -9.008 5.387 -5.315 1.00 86.31 125 LEU A O 1
ATOM 1027 N N . TYR A 1 126 ? -8.929 4.636 -7.429 1.00 83.94 126 TYR A N 1
ATOM 1028 C CA . TYR A 1 126 ? -10.159 5.294 -7.876 1.00 83.94 126 TYR A CA 1
ATOM 1029 C C . TYR A 1 126 ? -11.392 4.804 -7.105 1.00 83.94 126 TYR A C 1
ATOM 1031 O O . TYR A 1 126 ? -12.293 5.580 -6.798 1.00 83.94 126 TYR A O 1
ATOM 1039 N N . GLN A 1 127 ? -11.406 3.526 -6.725 1.00 85.50 127 GLN A N 1
ATOM 1040 C CA . GLN A 1 127 ? -12.464 2.933 -5.902 1.00 85.50 127 GLN A CA 1
ATOM 1041 C C . GLN A 1 127 ? -12.340 3.279 -4.409 1.00 85.50 127 GLN A C 1
ATOM 1043 O O . GLN A 1 127 ? -13.171 2.849 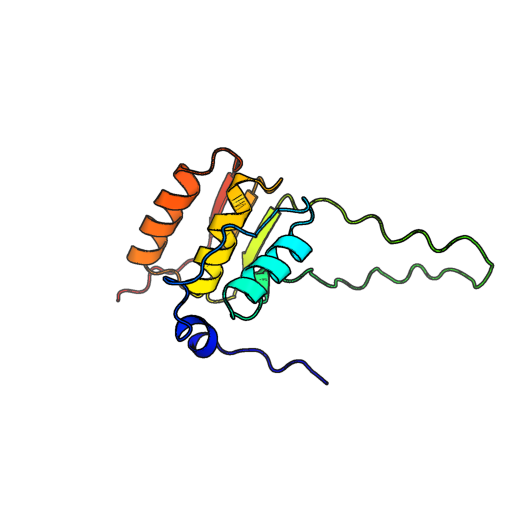-3.609 1.00 85.50 127 GLN A O 1
ATOM 1048 N N . THR A 1 128 ? -11.321 4.048 -4.013 1.00 86.19 128 THR A N 1
ATOM 1049 C CA . THR A 1 128 ? -11.060 4.392 -2.617 1.00 86.19 128 THR A CA 1
ATOM 1050 C C . THR A 1 128 ? -11.401 5.862 -2.324 1.00 86.19 128 THR A C 1
ATOM 1052 O O . THR A 1 128 ? -10.520 6.724 -2.369 1.00 86.19 128 THR A O 1
ATOM 1055 N N . PRO A 1 129 ? -12.640 6.175 -1.902 1.00 80.62 129 PRO A N 1
ATOM 1056 C CA . PRO A 1 129 ? -13.074 7.555 -1.654 1.00 80.62 129 PRO A CA 1
ATOM 1057 C C . PRO A 1 129 ? -12.349 8.235 -0.482 1.00 80.62 129 PRO A C 1
ATOM 1059 O O . PRO A 1 129 ? -12.376 9.455 -0.356 1.00 80.62 129 PRO A O 1
ATOM 1062 N N . ALA A 1 130 ? -11.701 7.455 0.387 1.00 83.62 130 ALA A N 1
ATOM 1063 C CA . ALA A 1 130 ? -10.922 7.956 1.512 1.00 83.62 130 ALA A CA 1
ATOM 1064 C C . ALA A 1 130 ? -9.671 8.746 1.084 1.00 83.62 130 ALA A C 1
ATOM 1066 O O . ALA A 1 130 ? -9.161 9.533 1.880 1.00 83.62 130 ALA A O 1
ATOM 1067 N N . LEU A 1 131 ? -9.161 8.546 -0.134 1.00 88.25 131 LEU A N 1
ATOM 1068 C CA . LEU A 1 131 ? -7.942 9.195 -0.607 1.00 88.25 131 LEU A CA 1
ATOM 1069 C C . LEU A 1 131 ? -8.238 10.529 -1.286 1.00 88.25 131 LEU A C 1
ATOM 1071 O O . LEU A 1 131 ? -9.032 10.606 -2.216 1.00 88.25 131 LEU A O 1
ATOM 1075 N N . SER A 1 132 ? -7.541 11.578 -0.851 1.00 88.62 132 SER A N 1
ATOM 1076 C CA . SER A 1 132 ? -7.602 12.904 -1.472 1.00 88.62 132 SER A CA 1
ATOM 1077 C C . SER A 1 132 ? -6.457 13.145 -2.445 1.00 88.62 132 SER A C 1
ATOM 1079 O O . SER A 1 132 ? -6.569 13.977 -3.342 1.00 88.62 132 SER A O 1
ATOM 1081 N N . THR A 1 133 ? -5.314 12.485 -2.237 1.00 90.75 133 THR A N 1
ATOM 1082 C CA . THR A 1 133 ? -4.087 12.818 -2.960 1.00 90.75 133 THR A CA 1
ATOM 1083 C C . THR A 1 133 ? -3.259 11.575 -3.251 1.00 90.75 133 THR A C 1
ATOM 1085 O O . THR A 1 133 ? -2.887 10.823 -2.351 1.00 90.75 133 THR A O 1
ATOM 1088 N N . VAL A 1 134 ? -2.918 11.381 -4.522 1.00 90.38 134 VAL A N 1
ATOM 1089 C CA . VAL A 1 134 ? -2.039 10.300 -4.971 1.00 90.38 134 VAL A CA 1
ATOM 1090 C C . VAL A 1 134 ? -0.895 10.909 -5.767 1.00 90.38 134 VAL A C 1
ATOM 1092 O O . VAL A 1 134 ? -1.122 11.667 -6.706 1.00 90.38 134 VAL A O 1
ATOM 1095 N N . PHE A 1 135 ? 0.336 10.576 -5.391 1.00 91.69 135 PHE A N 1
ATOM 1096 C CA . PHE A 1 135 ? 1.542 11.006 -6.088 1.00 91.69 135 PHE A CA 1
ATOM 1097 C C . PHE A 1 135 ? 2.255 9.811 -6.705 1.00 91.69 135 PHE A C 1
ATOM 1099 O O . PHE A 1 135 ? 2.530 8.830 -6.014 1.00 91.69 135 PHE A O 1
ATOM 1106 N N . PHE A 1 136 ? 2.636 9.953 -7.969 1.00 89.50 136 PHE A N 1
ATOM 1107 C CA . PHE A 1 136 ? 3.601 9.085 -8.632 1.00 89.50 136 PHE A CA 1
ATOM 1108 C C . PHE A 1 136 ? 4.769 9.945 -9.085 1.00 89.50 136 PHE A C 1
ATOM 1110 O O . PHE A 1 136 ? 4.617 10.811 -9.940 1.00 89.50 136 PHE A O 1
ATOM 1117 N N . ASP A 1 137 ? 5.922 9.728 -8.470 1.00 85.25 137 ASP A N 1
ATOM 1118 C CA . ASP A 1 137 ? 7.103 10.570 -8.617 1.00 85.25 137 ASP A CA 1
ATOM 1119 C C . ASP A 1 137 ? 8.288 9.681 -9.004 1.00 85.25 137 ASP A C 1
ATOM 1121 O O . ASP A 1 137 ? 8.428 8.585 -8.469 1.00 85.25 137 ASP A O 1
ATOM 1125 N N . TRP A 1 138 ? 9.120 10.091 -9.961 1.00 76.62 138 TRP A N 1
ATOM 1126 C CA . TRP A 1 138 ? 10.319 9.332 -10.363 1.00 76.62 138 TRP A CA 1
ATOM 1127 C C . TRP A 1 138 ? 10.112 7.813 -10.537 1.00 76.62 138 TRP A C 1
ATOM 1129 O O . TRP A 1 138 ? 10.958 7.024 -10.120 1.00 76.62 138 TRP A O 1
ATOM 1139 N N . ASN A 1 139 ? 8.986 7.373 -11.108 1.00 75.75 139 ASN A N 1
ATOM 1140 C CA . ASN A 1 139 ? 8.779 5.968 -11.461 1.00 75.75 139 ASN A CA 1
ATOM 1141 C C . ASN A 1 139 ? 9.169 5.781 -12.930 1.00 75.75 139 ASN A C 1
ATOM 1143 O O . ASN A 1 139 ? 8.352 6.073 -13.805 1.00 75.75 139 ASN A O 1
ATOM 1147 N N . PRO A 1 140 ? 10.412 5.357 -13.233 1.00 66.19 140 PRO A N 1
ATOM 1148 C CA . PRO A 1 140 ? 10.768 5.013 -14.599 1.00 66.19 140 PRO A CA 1
ATOM 1149 C C . PRO A 1 140 ? 9.846 3.888 -15.071 1.00 66.19 140 PRO A C 1
ATOM 1151 O O . PRO A 1 140 ? 9.796 2.819 -14.463 1.00 66.19 140 PRO A O 1
ATOM 1154 N N . LEU A 1 141 ? 9.099 4.139 -16.147 1.00 59.66 141 LEU A N 1
ATOM 1155 C CA . LEU A 1 141 ? 8.317 3.107 -16.816 1.00 59.66 141 LEU A CA 1
ATOM 1156 C C . LEU A 1 141 ? 9.301 2.187 -17.542 1.00 59.66 141 LEU A C 1
ATOM 1158 O O . LEU A 1 141 ? 9.708 2.454 -18.674 1.00 59.66 141 LEU A O 1
ATOM 1162 N N . TYR A 1 142 ? 9.737 1.130 -16.864 1.00 56.44 142 TYR A N 1
ATOM 1163 C CA . TYR A 1 142 ? 10.497 0.067 -17.508 1.00 56.44 142 TYR A CA 1
ATOM 1164 C C . TYR A 1 142 ? 9.573 -0.656 -18.496 1.00 56.44 142 TYR A C 1
ATOM 1166 O O . TYR A 1 142 ? 8.430 -0.977 -18.162 1.00 56.44 142 TYR A O 1
ATOM 1174 N N . LYS A 1 143 ? 10.053 -0.873 -19.726 1.00 55.44 143 LYS A N 1
ATOM 1175 C CA . LYS A 1 143 ? 9.387 -1.786 -20.664 1.00 55.44 143 LYS A CA 1
ATOM 1176 C C . LYS A 1 143 ? 9.503 -3.208 -20.104 1.00 55.44 143 LYS A C 1
ATOM 1178 O O . LYS A 1 143 ? 10.546 -3.526 -19.534 1.00 55.44 143 LYS A O 1
ATOM 1183 N N . GLU A 1 144 ? 8.421 -3.981 -20.224 1.00 57.22 144 GLU A N 1
ATOM 1184 C CA . GLU A 1 144 ? 8.373 -5.402 -19.835 1.00 57.22 144 GLU A CA 1
ATOM 1185 C C . GLU A 1 144 ? 9.475 -6.230 -20.507 1.00 57.22 144 GLU A C 1
ATOM 1187 O O . GLU A 1 144 ? 9.810 -5.932 -21.680 1.00 57.22 144 GLU A O 1
#

Sequence (144 aa):
QLKMIWTFQENDSVNTNEVNLAGFKQTGNFHKDVEAICKLMSIQVHPALRPVLWEVEKPEFNLEEEDAKEPEVKPVTVVKFERHRIDKNTMKAFFHLIPQSVVRTVKFSNNGITPSQFDKILEHLYQTPALSTVFFDWNPLYKE

Nearest PDB structures (foldseek):
  8j07-assembly1_5  TM=7.326E-01  e=1.802E+00  Homo sapiens
  7k46-assembly1_A  TM=5.711E-01  e=1.918E+00  Leishmania major
  6eg2-assembly1_A-2  TM=5.038E-01  e=7.588E+00  Escherichia coli O157:H7